Protein AF-A0A961FAL4-F1 (afdb_monomer_lite)

Sequence (127 aa):
MSASTASYLVDCLNAVTGNLAVPGGSIFGDAPIDLVRLASMVGLDRSGRLRTRTGSLKEVAGLLPWTLPDDIETPGDGQIKALICVAGNPVVSAPEGERLATLLDGLDLVVGVDLQINETLAHAHYV

Structure (mmCIF, N/CA/C/O backbone):
data_AF-A0A961FAL4-F1
#
_entry.id   AF-A0A961FAL4-F1
#
loop_
_atom_site.group_PDB
_atom_site.id
_atom_site.type_symbol
_atom_site.label_atom_id
_atom_site.label_alt_id
_atom_site.label_comp_id
_atom_site.label_asym_id
_atom_site.label_entity_id
_atom_site.label_seq_id
_atom_site.pdbx_PDB_ins_code
_atom_site.Cartn_x
_atom_site.Cartn_y
_atom_site.Cartn_z
_atom_site.occupancy
_atom_site.B_iso_or_equiv
_atom_site.auth_seq_id
_atom_site.auth_comp_id
_atom_site.auth_asym_id
_atom_site.auth_atom_id
_atom_site.pdbx_PDB_model_num
ATOM 1 N N . MET A 1 1 ? 6.809 -2.927 -9.390 1.00 40.84 1 MET A N 1
ATOM 2 C CA . MET A 1 1 ? 8.231 -2.746 -9.742 1.00 40.84 1 MET A CA 1
ATOM 3 C C . MET A 1 1 ? 8.583 -1.313 -9.368 1.00 40.84 1 MET A C 1
ATOM 5 O O . MET A 1 1 ? 8.207 -0.406 -10.096 1.00 40.84 1 MET A O 1
ATOM 9 N N . SER A 1 2 ? 9.130 -1.070 -8.174 1.00 42.97 2 SER A N 1
ATOM 10 C CA . SER A 1 2 ? 9.626 0.270 -7.850 1.00 42.97 2 SER A CA 1
ATOM 11 C C . SER A 1 2 ? 10.847 0.513 -8.736 1.00 42.97 2 SER A C 1
ATOM 13 O O . SER A 1 2 ? 11.800 -0.263 -8.709 1.00 42.97 2 SER A O 1
ATOM 15 N N . ALA A 1 3 ? 10.797 1.531 -9.591 1.00 57.72 3 ALA A N 1
ATOM 16 C CA . ALA A 1 3 ? 11.962 1.934 -10.365 1.00 57.72 3 ALA A CA 1
ATOM 17 C C . ALA A 1 3 ? 12.957 2.579 -9.392 1.00 57.72 3 ALA A C 1
ATOM 19 O O . ALA A 1 3 ? 12.903 3.775 -9.120 1.00 57.72 3 ALA A O 1
ATOM 20 N N . SER A 1 4 ? 13.815 1.765 -8.781 1.00 80.56 4 SER A N 1
ATOM 21 C CA . SER A 1 4 ? 14.923 2.270 -7.978 1.00 80.56 4 SER A CA 1
ATOM 22 C C . SER A 1 4 ? 15.947 2.946 -8.893 1.00 80.56 4 SER A C 1
ATOM 24 O O . SER A 1 4 ? 16.095 2.561 -10.055 1.00 80.56 4 SER A O 1
ATOM 26 N N . THR A 1 5 ? 16.715 3.908 -8.373 1.00 82.81 5 THR A N 1
ATOM 27 C CA . THR A 1 5 ? 17.848 4.511 -9.101 1.00 82.81 5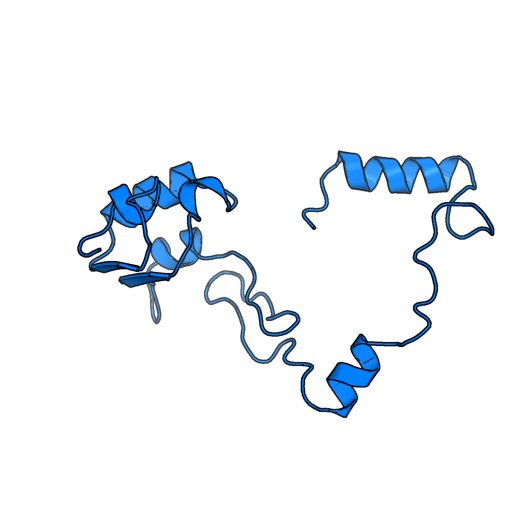 THR A CA 1
ATOM 28 C C . THR A 1 5 ? 18.784 3.444 -9.668 1.00 82.81 5 THR A C 1
ATOM 30 O O . THR A 1 5 ? 19.271 3.577 -10.784 1.00 82.81 5 THR A O 1
ATOM 33 N N . ALA A 1 6 ? 18.989 2.350 -8.930 1.00 88.69 6 ALA A N 1
ATOM 34 C CA . ALA A 1 6 ? 19.780 1.218 -9.392 1.00 88.69 6 ALA A CA 1
ATOM 35 C C . ALA A 1 6 ? 19.196 0.574 -10.661 1.00 88.69 6 ALA A C 1
ATOM 37 O O . ALA A 1 6 ? 19.943 0.301 -11.593 1.00 88.69 6 ALA A O 1
ATOM 38 N N . SER A 1 7 ? 17.874 0.390 -10.729 1.00 85.62 7 SER A N 1
ATOM 39 C CA . SER A 1 7 ? 17.207 -0.177 -11.912 1.00 85.62 7 SER A CA 1
ATOM 40 C C . SER A 1 7 ? 17.379 0.734 -13.130 1.00 85.62 7 SER A C 1
ATOM 42 O O . SER A 1 7 ? 17.758 0.270 -14.199 1.00 85.62 7 SER A O 1
ATOM 44 N N . TYR A 1 8 ? 17.216 2.048 -12.946 1.00 89.19 8 TYR A N 1
ATOM 45 C CA . TYR A 1 8 ? 17.437 3.018 -14.021 1.00 89.19 8 TYR A CA 1
ATOM 46 C C . TYR A 1 8 ? 18.899 3.054 -14.487 1.00 89.19 8 TYR A C 1
ATOM 48 O O . TYR A 1 8 ? 19.183 3.163 -15.676 1.00 89.19 8 TYR A O 1
ATOM 56 N N . LEU A 1 9 ? 19.854 2.926 -13.562 1.00 93.88 9 LEU A N 1
ATOM 57 C CA . LEU A 1 9 ? 21.274 2.873 -13.907 1.00 93.88 9 LEU A CA 1
ATOM 58 C C . LEU A 1 9 ? 21.642 1.614 -14.697 1.00 93.88 9 LEU A C 1
ATOM 60 O O . LEU A 1 9 ? 22.537 1.689 -15.534 1.00 93.88 9 LEU A O 1
ATOM 64 N N . VAL A 1 10 ? 20.955 0.489 -14.480 1.00 92.50 10 VAL A N 1
ATOM 65 C CA . VAL A 1 10 ? 21.112 -0.711 -15.317 1.00 92.50 10 VAL A CA 1
ATOM 66 C C . VAL A 1 10 ? 20.663 -0.423 -16.750 1.00 92.50 10 VAL A C 1
ATOM 68 O O . VAL A 1 10 ? 21.387 -0.752 -17.690 1.00 92.50 10 VAL A O 1
ATOM 71 N N . ASP A 1 11 ? 19.529 0.251 -16.937 1.00 91.69 11 ASP A N 1
ATOM 72 C CA . ASP A 1 11 ? 19.058 0.643 -18.270 1.00 91.69 11 ASP A CA 1
ATOM 73 C C . ASP A 1 11 ? 20.014 1.637 -18.937 1.00 91.69 11 ASP A C 1
ATOM 75 O O . ASP A 1 11 ? 20.394 1.449 -20.095 1.00 91.69 11 ASP A O 1
ATOM 79 N N . CYS A 1 12 ? 20.488 2.641 -18.192 1.00 94.06 12 CYS A N 1
ATOM 80 C CA . CYS A 1 12 ? 21.520 3.561 -18.661 1.00 94.06 12 CYS A CA 1
ATOM 81 C C . CYS A 1 12 ? 22.788 2.812 -19.072 1.00 94.06 12 CYS A C 1
ATOM 83 O O . CYS A 1 12 ? 23.300 3.050 -20.160 1.00 94.06 12 CYS A O 1
ATOM 85 N N . LEU A 1 13 ? 23.289 1.888 -18.247 1.00 94.75 13 LEU A N 1
ATOM 86 C CA . LEU A 1 13 ? 24.487 1.105 -18.551 1.00 94.75 13 LEU A CA 1
ATOM 87 C C . LEU A 1 13 ? 24.311 0.302 -19.843 1.00 94.75 13 LEU A C 1
ATOM 89 O O . LEU A 1 13 ? 25.192 0.331 -20.705 1.00 94.75 13 LEU A O 1
ATOM 93 N N . ASN A 1 14 ? 23.168 -0.366 -20.009 1.00 94.06 14 ASN A N 1
ATOM 94 C CA . ASN A 1 14 ? 22.836 -1.080 -21.240 1.00 94.06 14 ASN A CA 1
ATOM 95 C C . ASN A 1 14 ? 22.788 -0.132 -22.445 1.00 94.06 14 ASN A C 1
ATOM 97 O O . ASN A 1 14 ? 23.295 -0.477 -23.510 1.00 94.06 14 ASN A O 1
ATOM 101 N N . ALA A 1 15 ? 22.248 1.078 -22.281 1.00 94.12 15 ALA A N 1
ATOM 102 C CA . ALA A 1 15 ? 22.218 2.083 -23.338 1.00 94.12 15 ALA A CA 1
ATOM 103 C C . ALA A 1 15 ? 23.629 2.559 -23.730 1.00 94.12 15 ALA A C 1
ATOM 105 O O . ALA A 1 15 ? 23.969 2.538 -24.911 1.00 94.12 15 ALA A O 1
ATOM 106 N N . VAL A 1 16 ? 24.477 2.943 -22.764 1.00 96.88 16 VAL A N 1
ATOM 107 C CA . VAL A 1 16 ? 25.816 3.500 -23.059 1.00 96.88 16 VAL A CA 1
ATOM 108 C C . VAL A 1 16 ? 26.770 2.437 -23.611 1.00 96.88 16 VAL A C 1
ATOM 110 O O . VAL A 1 16 ? 27.666 2.748 -24.390 1.00 96.88 16 VAL A O 1
ATOM 113 N N . THR A 1 17 ? 26.573 1.170 -23.242 1.00 96.31 17 THR A N 1
ATOM 114 C CA . THR A 1 17 ? 27.373 0.045 -23.755 1.00 96.31 17 THR A CA 1
ATOM 115 C C . THR A 1 17 ? 26.856 -0.520 -25.081 1.00 96.31 17 THR A C 1
ATOM 117 O O . THR A 1 17 ? 27.460 -1.447 -25.614 1.00 96.31 17 THR A O 1
ATOM 120 N N . GLY A 1 18 ? 25.763 0.025 -25.631 1.00 94.19 18 GLY A N 1
ATOM 121 C CA . GLY A 1 18 ? 25.165 -0.450 -26.883 1.00 94.19 18 GLY A CA 1
ATOM 122 C C . GLY A 1 18 ? 24.450 -1.801 -26.766 1.00 94.19 18 GLY A C 1
ATOM 123 O O . GLY A 1 18 ? 24.175 -2.435 -27.779 1.00 94.19 18 GLY A O 1
ATOM 124 N N . ASN A 1 19 ? 24.146 -2.242 -25.544 1.00 95.19 19 ASN A N 1
ATOM 125 C CA . ASN A 1 19 ? 23.464 -3.504 -25.259 1.00 95.19 19 ASN A CA 1
ATOM 126 C C . ASN A 1 19 ? 21.942 -3.350 -25.110 1.00 95.19 19 ASN A C 1
ATOM 128 O O . ASN A 1 19 ? 21.259 -4.338 -24.857 1.00 95.19 19 ASN A O 1
ATOM 132 N N . LEU A 1 20 ? 21.389 -2.141 -25.233 1.00 93.19 20 LEU A N 1
ATOM 133 C CA . LEU A 1 20 ? 19.945 -1.911 -25.168 1.00 93.19 20 LEU A CA 1
ATOM 134 C C . LEU A 1 20 ? 19.283 -2.168 -26.530 1.00 93.19 20 LEU A C 1
ATOM 136 O O . LEU A 1 20 ? 19.727 -1.639 -27.545 1.00 93.19 20 LEU A O 1
ATOM 140 N N . ALA A 1 21 ? 18.187 -2.930 -26.533 1.00 89.50 21 ALA A N 1
ATOM 141 C CA . ALA A 1 21 ? 17.345 -3.205 -27.702 1.00 89.50 21 ALA A CA 1
ATOM 142 C C . ALA A 1 21 ? 18.069 -3.874 -28.893 1.00 89.50 21 ALA A C 1
ATOM 144 O O . ALA A 1 21 ? 17.696 -3.678 -30.049 1.00 89.50 21 ALA A O 1
ATOM 145 N N . VAL A 1 22 ? 19.080 -4.701 -28.612 1.00 89.81 22 VAL A N 1
ATOM 146 C CA . VAL A 1 22 ? 19.802 -5.507 -29.612 1.00 89.81 22 VAL A CA 1
ATOM 147 C C . VAL A 1 22 ? 19.611 -7.009 -29.358 1.00 89.81 22 VAL A C 1
ATOM 149 O O . VAL A 1 22 ? 19.393 -7.405 -28.209 1.00 89.81 22 VAL A O 1
ATOM 152 N N . PRO A 1 23 ? 19.703 -7.877 -30.388 1.00 87.94 23 PRO A N 1
ATOM 153 C CA . PRO A 1 23 ? 19.650 -9.326 -30.196 1.00 87.94 23 PRO A CA 1
ATOM 154 C C . PRO A 1 23 ? 20.696 -9.808 -29.180 1.00 87.94 23 PRO A C 1
ATOM 156 O O . PRO A 1 23 ? 21.885 -9.541 -29.336 1.00 87.94 23 PRO A O 1
ATOM 159 N N . GLY A 1 24 ? 20.249 -10.515 -28.138 1.00 87.12 24 GLY A N 1
ATOM 160 C CA . GLY A 1 24 ? 21.108 -10.988 -27.042 1.00 87.12 24 GLY A CA 1
ATOM 161 C C . GLY A 1 24 ? 21.459 -9.935 -25.980 1.00 87.12 24 GLY A C 1
ATOM 162 O O . GLY A 1 24 ? 22.136 -10.271 -25.013 1.00 87.12 24 GLY A O 1
ATOM 163 N N . GLY A 1 25 ? 21.001 -8.691 -26.141 1.00 90.19 25 GLY A N 1
ATOM 164 C CA . GLY A 1 25 ? 21.146 -7.611 -25.167 1.00 90.19 25 GLY A CA 1
ATOM 165 C C . GLY A 1 25 ? 19.941 -7.468 -24.230 1.00 90.19 25 GLY A C 1
ATOM 166 O O . GLY A 1 25 ? 19.058 -8.325 -24.169 1.00 90.19 25 GLY A O 1
ATOM 167 N N . SER A 1 26 ? 19.893 -6.351 -23.505 1.00 90.31 26 SER A N 1
ATOM 168 C CA . SER A 1 26 ? 18.749 -5.981 -22.672 1.00 90.31 26 SER A CA 1
ATOM 169 C C . SER A 1 26 ? 17.590 -5.529 -23.557 1.00 90.31 26 SER A C 1
ATOM 171 O O . SER A 1 26 ? 17.643 -4.476 -24.196 1.00 90.31 26 SER A O 1
ATOM 173 N N . ILE A 1 27 ? 16.542 -6.343 -23.622 1.00 85.94 27 ILE A N 1
ATOM 174 C CA . ILE A 1 27 ? 15.318 -6.047 -24.358 1.00 85.94 27 ILE A CA 1
ATOM 175 C C . ILE A 1 27 ? 14.130 -6.607 -23.578 1.00 85.94 27 ILE A C 1
ATOM 177 O O . ILE A 1 27 ? 14.188 -7.717 -23.045 1.00 85.94 27 ILE A O 1
ATOM 181 N N . PHE A 1 28 ? 13.033 -5.854 -23.524 1.00 74.38 28 PHE A N 1
ATOM 182 C CA . PHE A 1 28 ? 11.747 -6.452 -23.192 1.00 74.38 28 PHE A CA 1
ATOM 183 C C . PHE A 1 28 ? 11.365 -7.341 -24.371 1.00 74.38 28 PHE A C 1
ATOM 185 O O . PHE A 1 28 ? 11.111 -6.839 -25.463 1.00 74.38 28 PHE A O 1
ATOM 192 N N . GLY A 1 29 ? 11.426 -8.658 -24.181 1.00 71.88 29 GLY A N 1
ATOM 193 C CA . GLY A 1 29 ? 11.075 -9.598 -25.238 1.00 71.88 29 GLY A CA 1
ATOM 194 C C . GLY A 1 29 ? 9.644 -9.363 -25.717 1.00 71.88 29 GLY A C 1
ATOM 195 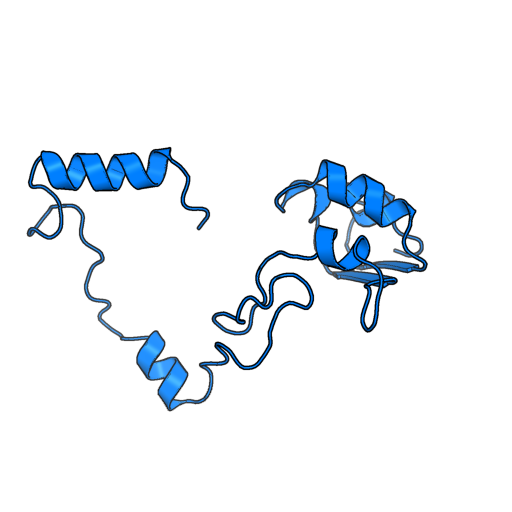O O . GLY A 1 29 ? 8.761 -9.084 -24.903 1.00 71.88 29 GLY A O 1
ATOM 196 N N . ASP A 1 30 ? 9.416 -9.508 -27.023 1.00 71.88 30 ASP A N 1
ATOM 197 C CA . ASP A 1 30 ? 8.059 -9.578 -27.556 1.00 71.88 30 ASP A CA 1
ATOM 198 C C . ASP A 1 30 ? 7.357 -10.765 -26.899 1.00 71.88 30 ASP A C 1
ATOM 200 O O . ASP A 1 30 ? 7.750 -11.926 -27.065 1.00 71.88 30 ASP A O 1
ATOM 204 N N . ALA A 1 31 ? 6.334 -10.470 -26.101 1.00 73.94 31 ALA A N 1
ATOM 205 C CA . ALA A 1 31 ? 5.530 -11.515 -25.508 1.00 73.94 31 ALA A CA 1
ATOM 206 C C . ALA A 1 31 ? 4.837 -12.281 -26.649 1.00 73.94 31 ALA A C 1
ATOM 208 O O . ALA A 1 31 ? 4.182 -11.658 -27.487 1.00 73.94 31 ALA A O 1
ATOM 209 N N . PRO A 1 32 ? 4.907 -13.626 -26.687 1.00 80.50 32 PRO A N 1
ATOM 210 C CA . PRO A 1 32 ? 4.224 -14.414 -27.718 1.00 80.50 32 PRO A CA 1
ATOM 211 C C . PRO A 1 32 ? 2.699 -14.228 -27.677 1.00 80.50 32 PRO A C 1
ATOM 213 O O . PRO A 1 32 ? 1.999 -14.556 -28.632 1.00 80.50 32 PRO A O 1
ATOM 216 N N . ILE A 1 33 ? 2.186 -13.705 -26.561 1.00 84.38 33 ILE A N 1
ATOM 217 C CA . ILE A 1 33 ? 0.795 -13.331 -26.355 1.00 84.38 33 ILE A CA 1
ATOM 218 C C . ILE A 1 33 ? 0.779 -11.907 -25.802 1.00 84.38 33 ILE A C 1
ATOM 220 O O . ILE A 1 33 ? 1.294 -11.653 -24.712 1.00 84.38 33 ILE A O 1
ATOM 224 N N . ASP A 1 34 ? 0.139 -10.993 -26.529 1.00 83.50 34 ASP A N 1
ATOM 225 C CA . ASP A 1 34 ? -0.139 -9.640 -26.052 1.00 83.50 34 ASP A CA 1
ATOM 226 C C . ASP A 1 34 ? -1.280 -9.687 -25.024 1.00 83.50 34 ASP A C 1
ATOM 228 O O . ASP A 1 34 ? -2.463 -9.533 -25.339 1.00 83.50 34 ASP A O 1
ATOM 232 N N . LEU A 1 35 ? -0.912 -9.972 -23.773 1.00 80.75 35 LEU A N 1
ATOM 233 C CA . LEU A 1 35 ? -1.847 -10.075 -22.654 1.00 80.75 35 LEU A CA 1
ATOM 234 C C . LEU A 1 35 ? -2.568 -8.753 -22.376 1.00 80.75 35 LEU A C 1
ATOM 236 O O . LEU A 1 35 ? -3.701 -8.781 -21.904 1.00 80.75 35 LEU A O 1
ATOM 240 N N . VAL A 1 36 ? -1.949 -7.611 -22.690 1.00 79.00 36 VAL A N 1
ATOM 241 C CA . VAL A 1 36 ? -2.555 -6.287 -22.496 1.00 79.00 36 VAL A CA 1
ATOM 242 C C . VAL A 1 36 ? -3.685 -6.086 -23.500 1.00 79.00 36 VAL A C 1
ATOM 244 O O . VAL A 1 36 ? -4.800 -5.725 -23.121 1.00 79.00 36 VAL A O 1
ATOM 247 N N . ARG A 1 37 ? -3.436 -6.392 -24.776 1.00 81.06 37 ARG A N 1
ATOM 248 C CA . ARG A 1 37 ? -4.463 -6.352 -25.820 1.00 81.06 37 ARG A CA 1
ATOM 249 C C . ARG A 1 37 ? -5.549 -7.399 -25.605 1.00 81.06 37 ARG A C 1
ATOM 251 O O . ARG A 1 37 ? -6.720 -7.114 -25.834 1.00 81.06 37 ARG A O 1
ATOM 258 N N . LEU A 1 38 ? -5.192 -8.597 -25.148 1.00 83.12 38 LEU A N 1
ATOM 259 C CA . LEU A 1 38 ? -6.185 -9.615 -24.817 1.00 83.12 38 LEU A CA 1
ATOM 260 C C . LEU A 1 38 ? -7.077 -9.141 -23.664 1.00 83.12 38 LEU A C 1
ATOM 262 O O . LEU A 1 38 ? -8.297 -9.226 -23.777 1.00 83.12 38 LEU A O 1
ATOM 266 N N . ALA A 1 39 ? -6.484 -8.588 -22.599 1.00 80.31 39 ALA A N 1
ATOM 267 C CA . ALA A 1 39 ? -7.210 -8.041 -21.457 1.00 80.31 39 ALA A CA 1
ATOM 268 C C . ALA A 1 39 ? -8.148 -6.895 -21.864 1.00 80.31 39 ALA A C 1
ATOM 270 O O . ALA A 1 39 ? -9.292 -6.864 -21.410 1.00 80.31 39 ALA A O 1
ATOM 271 N N . SER A 1 40 ? -7.722 -5.992 -22.751 1.00 79.31 40 SER A N 1
ATOM 272 C CA . SER A 1 40 ? -8.592 -4.916 -23.240 1.00 79.31 40 SER A CA 1
ATOM 273 C C . SER A 1 40 ? -9.740 -5.439 -24.107 1.00 79.31 40 SER A C 1
ATOM 275 O O . SER A 1 40 ? -10.881 -5.018 -23.921 1.00 79.31 40 SER A O 1
ATOM 277 N N . MET A 1 41 ? -9.488 -6.423 -24.978 1.00 81.69 41 MET A N 1
ATOM 278 C CA . MET A 1 41 ? -10.521 -7.044 -25.819 1.00 81.69 41 MET A CA 1
ATOM 279 C C . MET A 1 41 ? -11.611 -7.766 -25.020 1.00 81.69 41 MET A C 1
ATOM 281 O O . MET A 1 41 ? -12.767 -7.768 -25.435 1.00 81.69 41 MET A O 1
ATOM 285 N N . VAL A 1 42 ? -11.263 -8.374 -23.883 1.00 83.12 42 VAL A N 1
ATOM 286 C CA . VAL A 1 42 ? -12.226 -9.082 -23.019 1.00 83.12 42 VAL A CA 1
ATOM 287 C C . VAL A 1 42 ? -12.786 -8.202 -21.892 1.00 83.12 42 VAL A C 1
ATOM 289 O O . VAL A 1 42 ? -13.461 -8.705 -20.996 1.00 83.12 42 VAL A O 1
ATOM 292 N N . GLY A 1 43 ? -12.519 -6.889 -21.915 1.00 73.88 43 GLY A N 1
ATOM 293 C CA . GLY A 1 43 ? -13.035 -5.934 -20.925 1.00 73.88 43 GLY A CA 1
ATOM 294 C C . GLY A 1 43 ? -12.414 -6.063 -19.527 1.00 73.88 43 GLY A C 1
ATOM 295 O O . GLY A 1 43 ? -12.999 -5.612 -18.541 1.00 73.88 43 GLY A O 1
ATOM 296 N N . LEU A 1 44 ? -11.242 -6.693 -19.426 1.00 72.88 44 LEU A N 1
ATOM 297 C CA . LEU A 1 44 ? -10.451 -6.807 -18.197 1.00 72.88 44 LEU A CA 1
ATOM 298 C C . LEU A 1 44 ? -9.451 -5.657 -18.021 1.00 72.88 44 LEU A C 1
ATOM 300 O O . LEU A 1 44 ? -8.912 -5.501 -16.925 1.00 72.88 44 LEU A O 1
ATOM 304 N N . ASP A 1 45 ? -9.229 -4.826 -19.043 1.00 72.62 45 ASP A N 1
ATOM 305 C CA . ASP A 1 45 ? -8.488 -3.575 -18.873 1.00 72.62 45 ASP A CA 1
ATOM 306 C C . ASP A 1 45 ? -9.329 -2.564 -18.085 1.00 72.62 45 ASP A C 1
ATOM 308 O O . ASP A 1 45 ? -10.179 -1.851 -18.616 1.00 72.62 45 ASP A O 1
ATOM 312 N N . ARG A 1 46 ? -9.103 -2.543 -16.771 1.00 71.06 46 ARG A N 1
ATOM 313 C CA . ARG A 1 46 ? -9.762 -1.633 -15.827 1.00 71.06 46 ARG A CA 1
ATOM 314 C C . ARG A 1 46 ? -8.939 -0.374 -15.554 1.00 71.06 46 ARG A C 1
ATOM 316 O O . ARG A 1 46 ? -9.170 0.301 -14.556 1.00 71.06 46 ARG A O 1
ATOM 323 N N . SER A 1 47 ? -7.967 -0.049 -16.403 1.00 81.75 47 SER A N 1
ATOM 324 C CA . SER A 1 47 ? -7.073 1.081 -16.155 1.00 81.75 47 SER A CA 1
ATOM 325 C C . SER A 1 47 ? -7.799 2.425 -16.296 1.00 81.75 47 SER A C 1
ATOM 327 O O . SER A 1 47 ? -8.558 2.661 -17.233 1.00 81.75 47 SER A O 1
ATOM 329 N N . GLY A 1 48 ? -7.559 3.340 -15.357 1.00 81.88 48 GLY A N 1
ATOM 330 C CA . GLY A 1 48 ? -8.078 4.710 -15.387 1.00 81.88 48 GLY A CA 1
ATO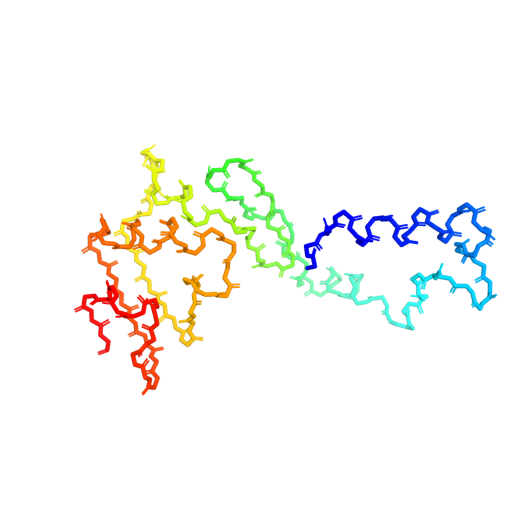M 331 C C . GLY A 1 48 ? -9.560 4.894 -15.048 1.00 81.88 48 GLY A C 1
ATOM 332 O O . GLY A 1 48 ? -10.034 6.027 -15.149 1.00 81.88 48 GLY A O 1
ATOM 333 N N . ARG A 1 49 ? -10.279 3.841 -14.632 1.00 86.12 49 ARG A N 1
ATOM 334 C CA . ARG A 1 49 ? -11.676 3.942 -14.176 1.00 86.12 49 ARG A CA 1
ATOM 335 C C . ARG A 1 49 ? -11.765 4.585 -12.795 1.00 86.12 49 ARG A C 1
ATOM 337 O O . ARG A 1 49 ? -12.588 5.472 -12.587 1.00 86.12 49 ARG A O 1
ATOM 344 N N . LEU A 1 50 ? -10.927 4.140 -11.863 1.00 89.56 50 LEU A N 1
ATOM 345 C CA . LEU A 1 50 ? -10.771 4.761 -10.556 1.00 89.56 50 LEU A CA 1
ATOM 346 C C . LEU A 1 50 ? -9.567 5.700 -10.535 1.00 89.56 50 LEU A C 1
ATOM 348 O O . LEU A 1 50 ? -8.618 5.582 -11.322 1.00 89.56 50 LEU A O 1
ATOM 352 N N . ARG A 1 51 ? -9.615 6.640 -9.593 1.00 91.56 51 ARG A N 1
ATOM 353 C CA . ARG A 1 51 ? -8.486 7.490 -9.239 1.00 91.56 51 ARG A CA 1
ATOM 354 C C . ARG A 1 51 ? -8.253 7.448 -7.742 1.00 91.56 51 ARG A C 1
ATOM 356 O O . ARG A 1 51 ? -9.211 7.330 -6.980 1.00 91.56 51 ARG A O 1
ATOM 363 N N . THR A 1 52 ? -6.991 7.557 -7.342 1.00 93.31 52 THR A N 1
ATOM 364 C CA . THR A 1 52 ? -6.639 7.765 -5.936 1.00 93.31 52 THR A CA 1
ATOM 365 C C . THR A 1 52 ? -7.247 9.078 -5.463 1.00 93.31 52 THR A C 1
ATOM 367 O O . THR A 1 52 ? -7.339 10.045 -6.229 1.00 93.31 52 THR A O 1
ATOM 370 N N . ARG A 1 53 ? -7.683 9.120 -4.203 1.00 92.25 53 ARG A N 1
ATOM 371 C CA . ARG A 1 53 ? -8.285 10.331 -3.636 1.00 92.25 53 ARG A CA 1
ATOM 372 C C . ARG A 1 53 ? -7.226 11.423 -3.473 1.00 92.25 53 ARG A C 1
ATOM 374 O O . ARG A 1 53 ? -7.467 12.558 -3.877 1.00 92.25 53 ARG A O 1
ATOM 381 N N . THR A 1 54 ? -6.037 11.085 -2.977 1.00 90.19 54 THR A N 1
ATOM 382 C CA . THR A 1 54 ? -4.881 11.996 -2.984 1.00 90.19 54 THR A CA 1
ATOM 383 C C . THR A 1 54 ? -4.075 11.849 -4.279 1.00 90.19 54 THR A C 1
ATOM 385 O O . THR A 1 54 ? -3.883 10.753 -4.802 1.00 90.19 54 THR A O 1
ATOM 388 N N . GLY A 1 55 ? -3.662 12.968 -4.884 1.00 84.25 55 GLY A N 1
ATOM 389 C CA . GLY A 1 55 ? -2.824 12.977 -6.097 1.00 84.25 55 GLY A CA 1
ATOM 390 C C . GLY A 1 55 ? -3.515 12.606 -7.422 1.00 84.25 55 GLY A C 1
ATOM 391 O O . GLY A 1 55 ? -2.918 12.795 -8.480 1.00 84.25 55 GLY A O 1
ATOM 392 N N . SER A 1 56 ? -4.773 12.136 -7.409 1.00 85.00 56 SER A N 1
ATOM 393 C CA . SER A 1 56 ? -5.562 11.811 -8.616 1.00 85.00 56 SER A CA 1
ATOM 394 C C . SER A 1 56 ? -4.878 10.836 -9.592 1.00 85.00 56 SER A C 1
ATOM 396 O O . SER A 1 56 ? -5.088 10.913 -10.813 1.00 85.00 56 SER A O 1
ATOM 398 N N . LEU A 1 57 ? -4.074 9.907 -9.070 1.00 92.06 57 LEU A N 1
ATOM 399 C CA . LEU A 1 57 ? -3.375 8.887 -9.845 1.00 92.06 57 LEU A CA 1
ATOM 400 C C . LEU A 1 57 ? -4.374 7.868 -10.393 1.00 92.06 57 LEU A C 1
ATOM 402 O O . LEU A 1 57 ? -5.357 7.527 -9.741 1.00 92.06 57 LEU A O 1
ATOM 406 N N . LYS A 1 58 ? -4.139 7.394 -11.616 1.00 91.31 58 LYS A N 1
ATOM 407 C CA . LYS A 1 58 ? -5.036 6.449 -12.291 1.00 91.31 58 LYS A CA 1
ATOM 408 C C . LYS A 1 58 ? -4.835 5.029 -11.761 1.00 91.31 58 LYS A C 1
ATOM 410 O O . LYS A 1 58 ? -3.703 4.609 -11.542 1.00 91.31 58 LYS A O 1
ATOM 415 N N . GLU A 1 59 ? -5.932 4.288 -11.643 1.00 90.06 59 GLU A N 1
ATOM 416 C CA . GLU A 1 59 ? -5.929 2.826 -11.518 1.00 90.06 59 GLU A CA 1
ATOM 417 C C . GLU A 1 59 ? -5.147 2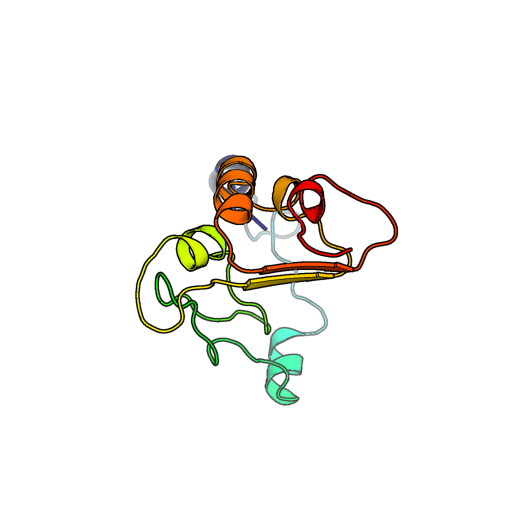.190 -12.677 1.00 90.06 59 GLU A C 1
ATOM 419 O O . GLU A 1 59 ? -5.296 2.604 -13.830 1.00 90.06 59 GLU A O 1
ATOM 424 N N . VAL A 1 60 ? -4.337 1.176 -12.379 1.00 86.25 60 VAL A N 1
ATOM 425 C CA . VAL A 1 60 ? -3.593 0.391 -13.370 1.00 86.25 60 VAL A CA 1
ATOM 426 C C . VAL A 1 60 ? -3.927 -1.074 -13.145 1.00 86.25 60 VAL A C 1
ATOM 428 O O . VAL A 1 60 ? -3.765 -1.579 -12.037 1.00 86.25 60 VAL A O 1
ATOM 431 N N . ALA A 1 61 ? -4.413 -1.755 -14.185 1.00 82.94 61 ALA A N 1
ATOM 432 C CA . ALA A 1 61 ? -4.760 -3.178 -14.120 1.00 82.94 61 ALA A CA 1
ATOM 433 C C . ALA A 1 61 ? -5.702 -3.547 -12.949 1.00 82.94 61 ALA A C 1
ATOM 435 O O . ALA A 1 61 ? -5.565 -4.601 -12.333 1.00 82.94 61 ALA A O 1
ATOM 436 N N . GLY A 1 62 ? -6.662 -2.676 -12.626 1.00 84.19 62 GLY A N 1
ATOM 437 C CA . GLY A 1 62 ? -7.615 -2.922 -11.539 1.00 84.19 62 GLY A CA 1
ATOM 438 C C . GLY A 1 62 ? -7.116 -2.548 -10.137 1.00 84.19 62 GLY A C 1
ATOM 439 O O . GLY A 1 62 ? -7.836 -2.758 -9.164 1.00 84.19 62 GLY A O 1
ATOM 440 N N . LEU A 1 63 ? -5.889 -2.032 -10.017 1.00 88.81 63 LEU A N 1
ATOM 441 C CA . LEU A 1 63 ? -5.256 -1.694 -8.747 1.00 88.81 63 LEU A CA 1
ATOM 442 C C . LEU A 1 63 ? -4.999 -0.192 -8.666 1.00 88.81 63 LEU A C 1
ATOM 444 O O . LEU A 1 63 ? -4.439 0.419 -9.582 1.00 88.81 63 LEU A O 1
ATOM 448 N N . LEU A 1 64 ? -5.404 0.411 -7.551 1.00 92.00 64 LEU A N 1
ATOM 449 C CA . LEU A 1 64 ? -5.017 1.779 -7.240 1.00 92.00 64 LEU A CA 1
ATOM 450 C C . LEU A 1 64 ? -3.548 1.814 -6.789 1.00 92.00 64 LEU A C 1
ATOM 452 O O . LEU A 1 64 ? -3.102 0.907 -6.082 1.00 92.00 64 LEU A O 1
ATOM 456 N N . PRO A 1 65 ? -2.792 2.853 -7.180 1.00 92.00 65 PRO A N 1
ATOM 457 C CA . PRO A 1 65 ? -1.489 3.140 -6.597 1.00 92.00 65 PRO A CA 1
ATOM 458 C C . PRO A 1 65 ? -1.538 3.231 -5.069 1.00 92.00 65 PRO A C 1
ATOM 460 O O . PRO A 1 65 ? -2.564 3.573 -4.483 1.00 92.00 65 PRO A O 1
ATOM 463 N N . TRP A 1 66 ? -0.407 2.944 -4.428 1.00 93.69 66 TRP A N 1
ATOM 464 C CA . TRP A 1 66 ? -0.281 3.009 -2.976 1.00 93.69 66 TRP A CA 1
ATOM 465 C C . TRP A 1 66 ? -0.293 4.462 -2.487 1.00 93.69 66 TRP A C 1
ATOM 467 O O . TRP A 1 66 ? 0.738 5.127 -2.484 1.00 93.69 66 TRP A O 1
ATOM 477 N N . THR A 1 67 ? -1.472 4.938 -2.089 1.00 95.25 67 THR A N 1
ATOM 478 C CA . THR A 1 67 ? -1.698 6.264 -1.484 1.00 95.25 67 THR A CA 1
ATOM 479 C C . THR A 1 67 ? -2.330 6.171 -0.097 1.00 95.25 67 THR A C 1
ATOM 481 O O . THR A 1 67 ? -2.748 7.179 0.459 1.00 95.25 67 THR A O 1
ATOM 484 N N . LEU A 1 68 ? -2.411 4.966 0.483 1.00 95.62 68 LEU A N 1
ATOM 485 C CA . LEU A 1 68 ? -3.148 4.717 1.725 1.00 95.62 68 LEU A CA 1
ATOM 486 C C . LEU A 1 68 ? -2.728 5.641 2.890 1.00 95.62 68 LEU A C 1
ATOM 488 O O . LEU A 1 68 ? -3.630 6.188 3.520 1.00 95.62 68 LEU A O 1
ATOM 492 N N . PRO A 1 69 ? -1.428 5.877 3.178 1.00 96.56 69 PRO A N 1
ATOM 493 C CA . PRO A 1 69 ? -1.032 6.789 4.256 1.00 96.56 69 PRO A CA 1
ATOM 494 C C . PRO A 1 69 ? -1.562 8.217 4.060 1.00 96.56 69 PRO A C 1
ATOM 496 O O . PRO A 1 69 ? -2.213 8.768 4.947 1.00 96.56 69 PRO A O 1
ATOM 499 N N . ASP A 1 70 ? -1.377 8.783 2.865 1.00 96.38 70 ASP A N 1
ATOM 500 C CA . ASP A 1 70 ? -1.922 10.100 2.508 1.00 96.38 70 ASP A CA 1
ATOM 501 C C . ASP A 1 70 ? -3.455 10.100 2.568 1.00 96.38 70 ASP A C 1
ATOM 503 O O . ASP A 1 70 ? -4.098 11.109 2.891 1.00 96.38 70 ASP A O 1
ATOM 507 N N . ASP A 1 71 ? -4.055 8.948 2.261 1.00 96.06 71 ASP A N 1
ATOM 508 C CA . ASP A 1 71 ? -5.490 8.781 2.238 1.00 96.06 71 ASP A CA 1
ATOM 509 C C . ASP A 1 71 ? -6.141 8.737 3.627 1.00 96.06 71 ASP A C 1
ATOM 511 O O . ASP A 1 71 ? -7.287 9.169 3.793 1.00 96.06 71 ASP A O 1
ATOM 515 N N . ILE A 1 72 ? -5.383 8.292 4.625 1.00 97.50 72 ILE A N 1
ATOM 516 C CA . ILE A 1 72 ? -5.747 8.346 6.040 1.00 97.50 72 ILE A CA 1
ATOM 517 C C . ILE A 1 72 ? -5.517 9.757 6.594 1.00 97.50 72 ILE A C 1
ATOM 519 O O . ILE A 1 72 ? -6.385 10.313 7.267 1.00 97.50 72 ILE A O 1
ATOM 523 N N . GLU A 1 73 ? -4.371 10.367 6.287 1.00 96.12 73 GLU A N 1
ATOM 524 C CA . GLU A 1 73 ? -3.945 11.627 6.902 1.00 96.12 73 GLU A CA 1
ATOM 525 C C . GLU A 1 73 ? -4.695 12.853 6.361 1.00 96.12 73 GLU A C 1
ATOM 527 O O . GLU A 1 73 ? -5.083 13.728 7.135 1.00 96.12 73 GLU A O 1
ATOM 532 N N . THR A 1 74 ? -4.945 12.921 5.048 1.00 96.62 74 THR A N 1
ATOM 533 C CA . THR A 1 74 ? -5.491 14.134 4.414 1.00 96.62 74 THR A CA 1
ATOM 534 C C . THR A 1 74 ? -6.994 14.292 4.704 1.00 96.62 74 THR A C 1
ATOM 536 O O . THR A 1 74 ? -7.786 13.468 4.219 1.00 96.62 74 THR A O 1
ATOM 539 N N . PRO A 1 75 ? -7.422 15.350 5.429 1.00 95.75 75 PRO A N 1
ATOM 540 C CA . PRO A 1 75 ? -8.832 15.596 5.730 1.00 95.75 75 PRO A CA 1
ATOM 541 C C . PRO A 1 75 ? -9.658 15.935 4.488 1.00 95.75 75 PRO A C 1
ATOM 543 O O . PRO A 1 75 ? -9.148 16.508 3.525 1.00 95.75 75 PRO A O 1
ATOM 546 N N . GLY A 1 76 ? -10.958 15.645 4.538 1.00 95.31 76 GLY A N 1
ATOM 547 C CA . GLY A 1 76 ? -11.909 15.993 3.482 1.00 95.31 76 GLY A CA 1
ATOM 548 C C . GLY A 1 76 ? -12.876 14.861 3.160 1.00 95.31 76 GLY A C 1
ATOM 549 O O . GLY A 1 76 ? -12.905 13.834 3.840 1.00 95.31 76 GLY A O 1
ATOM 550 N N . ASP A 1 77 ? -13.673 15.064 2.112 1.00 94.81 77 ASP A N 1
ATOM 551 C CA . ASP A 1 77 ? -14.596 14.038 1.635 1.00 94.81 77 ASP A CA 1
ATOM 552 C C . ASP A 1 77 ? -13.835 12.763 1.237 1.00 94.81 77 ASP A C 1
ATOM 554 O O . ASP A 1 77 ? -12.783 12.822 0.596 1.00 94.81 77 ASP A O 1
ATOM 558 N N . GLY A 1 78 ? -14.341 11.610 1.673 1.00 93.50 78 GLY A N 1
ATOM 559 C CA . GLY A 1 78 ? -13.707 10.310 1.454 1.00 93.50 78 GLY A CA 1
ATOM 560 C C . GLY A 1 78 ? -12.407 10.048 2.232 1.00 93.50 78 GLY A C 1
ATOM 561 O O . GLY A 1 78 ? -11.705 9.101 1.876 1.00 93.50 78 GLY A O 1
ATOM 562 N N . GLN A 1 79 ? -12.051 10.845 3.254 1.00 97.12 79 GLN A N 1
ATOM 563 C CA . GLN A 1 79 ? -10.927 10.517 4.148 1.00 97.12 79 GLN A CA 1
ATOM 564 C C . GLN A 1 79 ? -11.102 9.111 4.736 1.00 97.12 79 GLN A C 1
ATOM 566 O O . GLN A 1 79 ? -12.174 8.763 5.236 1.00 97.12 79 GLN A O 1
ATOM 571 N N . ILE A 1 80 ? -10.036 8.312 4.707 1.00 96.94 80 ILE A N 1
ATOM 572 C CA . ILE A 1 80 ? -10.076 6.957 5.249 1.00 96.94 80 ILE A CA 1
ATOM 573 C C . ILE A 1 80 ? -10.028 7.034 6.773 1.00 96.94 80 ILE A C 1
ATOM 575 O O . ILE A 1 80 ? -9.073 7.534 7.360 1.00 96.94 80 ILE A O 1
ATOM 579 N N . LYS A 1 81 ? -11.090 6.526 7.400 1.00 97.88 81 LYS A N 1
ATOM 580 C CA . LYS A 1 81 ? -11.233 6.407 8.858 1.00 97.88 81 LYS A CA 1
ATOM 581 C C . LYS A 1 81 ? -11.302 4.965 9.346 1.00 97.88 81 LYS A C 1
ATOM 583 O O . LYS A 1 81 ? -11.189 4.725 10.540 1.00 97.88 81 LYS A O 1
ATOM 588 N N . ALA A 1 82 ? -11.447 4.011 8.428 1.00 98.06 82 ALA A N 1
ATOM 589 C CA . ALA A 1 82 ? -11.496 2.596 8.747 1.00 98.06 82 ALA A CA 1
ATOM 590 C C . ALA A 1 82 ? -10.693 1.759 7.746 1.00 98.06 82 ALA A C 1
ATOM 592 O O . ALA A 1 82 ? -10.690 2.060 6.551 1.00 98.06 82 ALA A O 1
ATOM 593 N N . LEU A 1 83 ? -10.063 0.684 8.224 1.00 97.81 83 LEU A N 1
ATOM 594 C CA . LEU A 1 83 ? -9.303 -0.265 7.411 1.00 97.81 83 LEU A CA 1
ATOM 595 C C . LEU A 1 83 ? -9.722 -1.707 7.717 1.00 97.81 83 LEU A C 1
ATOM 597 O O . LEU A 1 83 ? -9.796 -2.108 8.875 1.00 97.81 83 LEU A O 1
ATOM 601 N N . ILE A 1 84 ? -9.933 -2.506 6.669 1.00 98.19 84 ILE A N 1
ATOM 602 C CA . ILE A 1 84 ? -10.035 -3.967 6.766 1.00 98.19 84 ILE A CA 1
ATOM 603 C C . ILE A 1 84 ? -8.813 -4.555 6.059 1.00 98.19 84 ILE A C 1
ATOM 605 O O . ILE A 1 84 ? -8.637 -4.354 4.857 1.00 98.19 84 ILE A O 1
ATOM 609 N N . CYS A 1 85 ? -7.967 -5.266 6.798 1.00 97.25 85 CYS A N 1
ATOM 610 C CA . CYS A 1 85 ? -6.760 -5.903 6.290 1.00 97.25 85 CYS A CA 1
ATOM 611 C C . CYS A 1 85 ? -6.954 -7.423 6.251 1.00 97.25 85 CYS A C 1
ATOM 613 O O . CYS A 1 85 ? -7.110 -8.057 7.291 1.00 97.25 85 CYS A O 1
ATOM 615 N N . VAL A 1 86 ? -6.959 -8.006 5.051 1.00 97.75 86 VAL A N 1
ATOM 616 C CA . VAL A 1 86 ? -7.168 -9.447 4.842 1.00 97.75 86 VAL A CA 1
ATOM 617 C C . VAL A 1 86 ? -5.868 -10.073 4.356 1.00 97.75 86 VAL A C 1
ATOM 619 O O . VAL A 1 86 ? -5.397 -9.710 3.278 1.00 97.75 86 VAL A O 1
ATOM 622 N N . ALA A 1 87 ? -5.315 -11.009 5.134 1.00 96.75 87 ALA A N 1
ATOM 623 C CA . ALA A 1 87 ? -4.069 -11.724 4.840 1.00 96.75 87 ALA A CA 1
ATOM 624 C C . ALA A 1 87 ? -2.925 -10.789 4.388 1.00 96.75 87 ALA A C 1
ATOM 626 O O . ALA A 1 87 ? -2.237 -11.050 3.398 1.00 96.75 87 ALA A O 1
ATOM 627 N N . GLY A 1 88 ? -2.776 -9.650 5.071 1.00 94.94 88 GLY A N 1
ATOM 628 C CA . GLY A 1 88 ? -1.897 -8.560 4.665 1.00 94.94 88 GLY A CA 1
ATOM 629 C C . GLY A 1 88 ? -1.068 -8.012 5.820 1.00 94.94 88 GLY A C 1
ATOM 630 O O . GLY A 1 88 ? -1.481 -8.037 6.977 1.00 94.94 88 GLY A O 1
ATOM 631 N N . ASN A 1 89 ? 0.108 -7.479 5.480 1.00 97.00 89 ASN A N 1
ATOM 632 C CA . ASN A 1 89 ? 0.996 -6.811 6.429 1.00 97.00 89 ASN A CA 1
ATOM 633 C C . ASN A 1 89 ? 1.627 -5.541 5.819 1.00 97.00 89 ASN A C 1
ATOM 635 O O . ASN A 1 89 ? 2.837 -5.507 5.567 1.00 97.00 89 ASN A O 1
ATOM 639 N N . PRO A 1 90 ? 0.834 -4.515 5.459 1.00 96.44 90 PRO A N 1
ATOM 640 C CA . PRO A 1 90 ? 1.335 -3.301 4.815 1.00 96.44 90 PRO A CA 1
ATOM 641 C C . PRO A 1 90 ? 2.332 -2.498 5.660 1.00 96.44 90 PRO A C 1
ATOM 643 O O . PRO A 1 90 ? 3.151 -1.799 5.074 1.00 96.44 90 PRO A O 1
ATOM 646 N N . VAL A 1 91 ? 2.340 -2.632 6.993 1.00 97.38 91 VAL A N 1
ATOM 647 C CA . VAL A 1 91 ? 3.369 -2.000 7.844 1.00 97.38 91 VAL A CA 1
ATOM 648 C C . VAL A 1 91 ? 4.783 -2.459 7.463 1.00 97.38 91 VAL A C 1
ATOM 650 O O . VAL A 1 91 ? 5.721 -1.679 7.561 1.00 97.38 91 VAL A O 1
ATOM 653 N N . VAL A 1 92 ? 4.951 -3.688 6.968 1.00 97.06 92 VAL A N 1
ATOM 654 C CA . VAL A 1 92 ? 6.269 -4.210 6.554 1.00 97.06 92 VAL A CA 1
ATOM 655 C C . VAL A 1 92 ? 6.388 -4.378 5.035 1.00 97.06 92 VAL A C 1
ATOM 657 O O . VAL A 1 92 ? 7.480 -4.278 4.479 1.00 97.06 92 VAL A O 1
ATOM 660 N N . SER A 1 93 ? 5.281 -4.638 4.337 1.00 95.94 93 SER A N 1
ATOM 661 C CA . SER A 1 93 ? 5.288 -4.955 2.898 1.00 95.94 93 SER A CA 1
ATOM 662 C C . SER A 1 93 ? 5.081 -3.754 1.974 1.00 95.94 93 SER A C 1
ATOM 664 O O . SER A 1 93 ? 5.303 -3.883 0.767 1.00 95.94 93 SER A O 1
ATOM 666 N N . ALA A 1 94 ? 4.671 -2.599 2.504 1.00 94.62 94 ALA A N 1
ATOM 667 C CA . ALA A 1 94 ? 4.407 -1.402 1.717 1.00 94.62 94 ALA A CA 1
ATOM 668 C C . ALA A 1 94 ? 5.408 -0.268 2.020 1.00 94.62 94 ALA A C 1
ATOM 670 O O . ALA A 1 94 ? 6.043 -0.253 3.077 1.00 94.62 94 ALA A O 1
ATOM 671 N N . PRO A 1 95 ? 5.574 0.698 1.096 1.00 92.69 95 PRO A N 1
ATOM 672 C CA . PRO A 1 95 ? 6.341 1.908 1.364 1.00 92.69 95 PRO A CA 1
ATOM 673 C C . PRO A 1 95 ? 5.787 2.675 2.568 1.00 92.69 95 PRO A C 1
ATOM 675 O O . PRO A 1 95 ? 4.575 2.697 2.790 1.00 92.69 95 PRO A O 1
ATOM 678 N N . GLU A 1 96 ? 6.683 3.354 3.288 1.00 94.38 96 GLU A N 1
ATOM 679 C CA . GLU A 1 96 ? 6.339 4.218 4.428 1.00 94.38 96 GLU A CA 1
ATOM 680 C C . GLU A 1 96 ? 5.642 3.469 5.580 1.00 94.38 96 GLU A C 1
ATOM 682 O O . GLU A 1 96 ? 4.786 4.017 6.270 1.00 94.38 96 GLU A O 1
ATOM 687 N N . GLY A 1 97 ? 6.037 2.216 5.814 1.00 95.81 97 GLY A N 1
ATOM 688 C CA . GLY A 1 97 ? 5.475 1.345 6.846 1.00 95.81 97 GLY A CA 1
ATOM 689 C C . GLY A 1 97 ? 5.428 1.939 8.259 1.00 95.81 97 GLY A C 1
ATOM 690 O O . GLY A 1 97 ? 4.397 1.855 8.918 1.00 95.81 97 GLY A O 1
ATOM 691 N N . GLU A 1 98 ? 6.495 2.611 8.707 1.00 96.12 98 GLU A N 1
ATOM 692 C CA . GLU A 1 98 ? 6.531 3.278 10.024 1.00 96.12 98 GLU A CA 1
ATOM 693 C C . GLU A 1 98 ? 5.508 4.422 10.133 1.00 96.12 98 GLU A C 1
ATOM 695 O O . GLU A 1 98 ? 4.827 4.578 11.152 1.00 96.12 98 GLU A O 1
ATOM 700 N N . ARG A 1 99 ? 5.356 5.203 9.053 1.00 97.38 99 ARG A N 1
ATOM 701 C CA . ARG A 1 99 ? 4.335 6.255 8.958 1.00 97.38 99 ARG A CA 1
ATOM 702 C C . ARG A 1 99 ? 2.944 5.635 8.993 1.00 97.38 99 ARG A C 1
ATOM 704 O O . ARG A 1 99 ? 2.093 6.114 9.734 1.00 97.38 99 ARG A O 1
ATOM 711 N N . LEU A 1 100 ? 2.722 4.552 8.243 1.00 97.94 100 LEU A N 1
ATOM 712 C CA . LEU A 1 100 ? 1.452 3.834 8.267 1.00 97.94 100 LEU A CA 1
ATOM 713 C C . LEU A 1 100 ? 1.130 3.314 9.671 1.00 97.94 100 LEU A C 1
ATOM 715 O O . LEU A 1 100 ? 0.020 3.547 10.128 1.00 97.94 100 LEU A O 1
ATOM 719 N N . ALA A 1 101 ? 2.076 2.671 10.361 1.00 97.75 101 ALA A N 1
ATOM 720 C CA . ALA A 1 101 ? 1.875 2.161 11.719 1.00 97.75 101 ALA A CA 1
ATOM 721 C C . ALA A 1 101 ? 1.349 3.254 12.663 1.00 97.75 101 ALA A C 1
ATOM 723 O O . ALA A 1 101 ? 0.356 3.057 13.354 1.00 97.75 101 ALA A O 1
ATOM 724 N N . THR A 1 102 ? 1.943 4.450 12.592 1.00 97.56 102 THR A N 1
ATOM 725 C CA . THR A 1 102 ? 1.514 5.609 13.392 1.00 97.56 102 THR A CA 1
ATOM 726 C C . THR A 1 102 ? 0.095 6.067 13.032 1.00 97.56 102 THR A C 1
ATOM 728 O O . THR A 1 102 ? -0.678 6.466 13.898 1.00 97.56 102 THR A O 1
ATOM 731 N N . LEU A 1 103 ? -0.267 6.020 11.747 1.00 98.12 103 LEU A N 1
ATOM 732 C CA . LEU A 1 103 ? -1.596 6.412 11.273 1.00 98.12 103 LEU A CA 1
ATOM 733 C C . LEU A 1 103 ? -2.684 5.391 11.636 1.00 98.12 103 LEU A C 1
ATOM 735 O O . LEU A 1 103 ? -3.829 5.794 11.835 1.00 98.12 103 LEU A O 1
ATOM 739 N N . LEU A 1 104 ? -2.350 4.098 11.733 1.00 98.06 104 LEU A N 1
ATOM 740 C CA . LEU A 1 104 ? -3.307 3.047 12.098 1.00 98.06 104 LEU A CA 1
ATOM 741 C C . LEU A 1 104 ? -3.881 3.260 13.503 1.00 98.06 104 LEU A C 1
ATOM 743 O O . LEU A 1 104 ? -5.078 3.057 13.691 1.00 98.06 104 LEU A O 1
ATOM 747 N N . ASP A 1 105 ? -3.067 3.749 14.443 1.00 97.06 105 ASP A N 1
ATOM 748 C CA . ASP A 1 105 ? -3.498 4.075 15.812 1.00 97.06 105 ASP A CA 1
ATOM 749 C C . ASP A 1 105 ? -4.532 5.215 15.867 1.00 97.06 105 ASP A C 1
ATOM 751 O O . ASP A 1 105 ? -5.248 5.368 16.855 1.00 97.06 105 ASP A O 1
ATOM 755 N N . GLY A 1 106 ? -4.609 6.037 14.814 1.00 96.38 106 GLY A N 1
ATOM 756 C CA . GLY A 1 106 ? -5.544 7.158 14.702 1.00 96.38 106 GLY A CA 1
ATOM 757 C C . GLY A 1 106 ? -6.826 6.848 13.925 1.00 96.38 106 GLY A C 1
ATOM 758 O O . GLY A 1 106 ? -7.640 7.754 13.733 1.00 96.38 106 GLY A O 1
ATOM 759 N N . LEU A 1 107 ? -6.998 5.620 13.428 1.00 98.19 107 LEU A N 1
ATOM 760 C CA . LEU A 1 107 ? -8.210 5.212 12.719 1.00 98.19 107 LEU A CA 1
ATOM 761 C C . LEU A 1 107 ? -9.343 4.890 13.696 1.00 98.19 107 LEU A C 1
ATOM 763 O O . LEU A 1 107 ? -9.122 4.320 14.759 1.00 98.19 107 LEU A O 1
ATOM 767 N N . ASP A 1 108 ? -10.578 5.172 13.282 1.00 98.31 108 ASP A N 1
ATOM 768 C CA . ASP A 1 108 ? -11.780 4.866 14.066 1.00 98.31 108 ASP A CA 1
ATOM 769 C C . ASP A 1 108 ? -12.041 3.350 14.132 1.00 98.31 108 ASP A C 1
ATOM 771 O O . ASP A 1 108 ? -12.721 2.863 15.037 1.00 98.31 108 ASP A O 1
ATOM 775 N N . LEU A 1 109 ? -11.549 2.597 13.139 1.00 98.50 109 LEU A N 1
ATOM 776 C CA . LEU A 1 109 ? -11.700 1.147 13.073 1.00 98.50 109 LEU A CA 1
ATOM 777 C C . LEU A 1 109 ? -10.598 0.486 12.238 1.00 98.50 109 LEU A C 1
ATOM 779 O O . LEU A 1 109 ? -10.335 0.857 11.098 1.00 98.50 109 LEU A O 1
ATOM 783 N N . VAL A 1 110 ? -10.022 -0.586 12.767 1.00 98.38 110 VAL A N 1
ATOM 784 C CA . VAL A 1 110 ? -9.059 -1.444 12.070 1.00 98.38 110 VAL A CA 1
ATOM 785 C C . VAL A 1 110 ? -9.454 -2.887 12.343 1.00 98.38 110 VAL A C 1
ATOM 787 O O . VAL A 1 110 ? -9.539 -3.288 13.502 1.00 98.38 110 VAL A O 1
ATOM 790 N N . VAL A 1 111 ? -9.725 -3.651 11.289 1.00 98.44 111 VAL A N 1
ATOM 791 C CA . VAL A 1 111 ? -10.103 -5.067 11.368 1.00 98.44 111 VAL A CA 1
ATOM 792 C C . VAL A 1 111 ? -9.070 -5.896 10.619 1.00 98.44 111 VAL A C 1
ATOM 794 O O . VAL A 1 111 ? -8.828 -5.660 9.436 1.00 98.44 111 VAL A O 1
ATOM 797 N N . GLY A 1 112 ? -8.472 -6.863 11.301 1.00 97.81 112 GLY A N 1
ATOM 798 C CA . GLY A 1 112 ? -7.606 -7.875 10.714 1.00 97.81 112 GLY A CA 1
ATOM 799 C C . GLY A 1 112 ? -8.367 -9.154 10.406 1.00 97.81 112 GLY A C 1
ATOM 800 O O . GLY A 1 112 ? -9.249 -9.544 11.156 1.00 97.81 112 GLY A O 1
ATOM 801 N N . VAL A 1 113 ? -8.021 -9.817 9.307 1.00 97.94 113 VAL A N 1
ATOM 802 C CA . VAL A 1 113 ? -8.445 -11.190 9.011 1.00 97.94 113 VAL A CA 1
ATOM 803 C C . VAL A 1 113 ? -7.205 -11.959 8.584 1.00 97.94 113 VAL A C 1
ATOM 805 O O . VAL A 1 113 ? -6.790 -11.889 7.425 1.00 97.94 113 VAL A O 1
ATOM 808 N N . ASP A 1 114 ? -6.583 -12.653 9.532 1.00 96.75 114 ASP A N 1
ATOM 809 C CA . ASP A 1 114 ? -5.328 -13.375 9.316 1.00 96.75 114 ASP A CA 1
ATOM 810 C C . ASP A 1 114 ? -5.215 -14.572 10.279 1.00 96.75 114 ASP A C 1
ATOM 812 O O . ASP A 1 114 ? -5.954 -14.682 11.256 1.00 96.75 114 ASP A O 1
ATOM 816 N N . LEU A 1 115 ? -4.299 -15.495 9.992 1.00 95.81 115 LEU A N 1
ATOM 817 C CA . LEU A 1 115 ? -4.021 -16.664 10.830 1.00 95.81 115 LEU A CA 1
ATOM 818 C C . LEU A 1 115 ? -3.196 -16.305 12.072 1.00 95.81 115 LEU A C 1
ATOM 820 O O . LEU A 1 115 ? -3.178 -17.065 13.041 1.00 95.81 115 LEU A O 1
ATOM 824 N N . GLN A 1 116 ? -2.471 -15.185 12.026 1.00 91.81 116 GLN A N 1
ATOM 825 C CA . GLN A 1 116 ? -1.604 -14.703 13.098 1.00 91.81 116 GLN A CA 1
ATOM 826 C C . GLN A 1 116 ? -1.695 -13.182 13.231 1.00 91.81 116 GLN A C 1
ATOM 828 O O . GLN A 1 116 ? -1.947 -12.472 12.260 1.00 91.81 116 GLN A O 1
ATOM 833 N N . ILE A 1 117 ? -1.431 -12.677 14.437 1.00 96.38 117 ILE A N 1
ATOM 834 C CA . ILE A 1 117 ? -1.266 -11.239 14.665 1.00 96.38 117 ILE A CA 1
ATOM 835 C C . ILE A 1 117 ? 0.127 -10.838 14.163 1.00 96.38 117 ILE A C 1
ATOM 837 O O . ILE A 1 117 ? 1.133 -11.279 14.717 1.00 96.38 117 ILE A O 1
ATOM 841 N N . ASN A 1 118 ? 0.165 -10.027 13.105 1.00 96.12 118 ASN A N 1
ATOM 842 C CA . ASN A 1 118 ? 1.380 -9.470 12.502 1.00 96.12 118 ASN A CA 1
ATOM 843 C C . ASN A 1 118 ? 1.573 -7.985 12.885 1.00 96.12 118 ASN A C 1
ATOM 845 O O . ASN A 1 118 ? 0.777 -7.423 13.634 1.00 96.12 118 ASN A O 1
ATOM 849 N N . GLU A 1 119 ? 2.613 -7.336 12.361 1.00 97.56 119 GLU A N 1
ATOM 850 C CA . GLU A 1 119 ? 2.967 -5.939 12.650 1.00 97.56 119 GLU A CA 1
ATOM 851 C C . GLU A 1 119 ? 1.854 -4.947 12.292 1.00 97.56 119 GLU A C 1
ATOM 853 O O . GLU A 1 119 ? 1.683 -3.950 12.982 1.00 97.56 119 GLU A O 1
ATOM 858 N N . THR A 1 120 ? 1.058 -5.220 11.256 1.00 97.56 120 THR A N 1
ATOM 859 C CA . THR A 1 120 ? -0.118 -4.397 10.933 1.00 97.56 120 THR A CA 1
ATOM 860 C C . THR A 1 120 ? -1.257 -4.664 11.911 1.00 97.56 120 THR A C 1
ATOM 862 O O . THR A 1 120 ? -1.887 -3.730 12.404 1.00 97.56 120 THR A O 1
ATOM 865 N N . LEU A 1 121 ? -1.530 -5.937 12.207 1.00 97.44 121 LEU A N 1
ATOM 866 C CA . LEU A 1 121 ? -2.651 -6.322 13.068 1.00 97.44 121 LEU A CA 1
ATOM 867 C C . LEU A 1 121 ? -2.401 -6.058 14.555 1.00 97.44 121 LEU A C 1
ATOM 869 O O . LEU A 1 121 ? -3.348 -6.071 15.334 1.00 97.44 121 LEU A O 1
ATOM 873 N N . ALA A 1 122 ? -1.164 -5.748 14.947 1.00 96.88 122 ALA A N 1
ATOM 874 C CA . ALA A 1 122 ? -0.847 -5.216 16.269 1.00 96.88 122 ALA A CA 1
ATOM 875 C C . ALA A 1 122 ? -1.605 -3.908 16.584 1.00 96.88 122 ALA A C 1
ATOM 877 O O . ALA A 1 122 ? -1.826 -3.605 17.753 1.00 96.88 122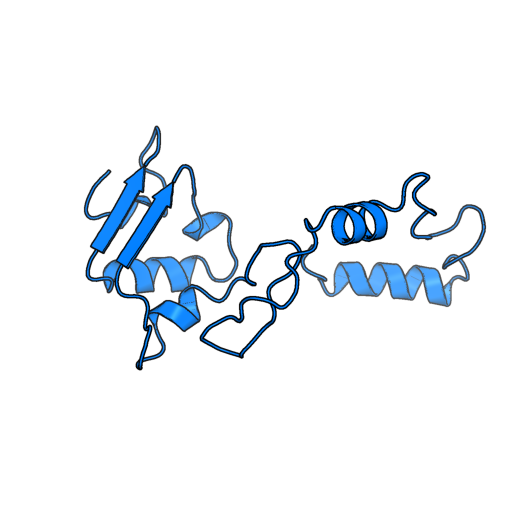 ALA A O 1
ATOM 878 N N . HIS A 1 123 ? -2.046 -3.180 15.550 1.00 97.31 123 HIS A N 1
ATOM 879 C CA . HIS A 1 123 ? -2.854 -1.959 15.643 1.00 97.31 123 HIS A CA 1
ATOM 880 C C . HIS A 1 123 ? -4.362 -2.212 15.435 1.00 97.31 123 HIS A C 1
ATOM 882 O O . HIS A 1 123 ? -5.152 -1.273 15.329 1.00 97.31 123 HIS A O 1
ATOM 888 N N . ALA A 1 124 ? -4.792 -3.472 15.295 1.00 97.56 124 ALA A N 1
ATOM 889 C CA . ALA A 1 124 ? -6.181 -3.792 14.994 1.00 97.56 124 ALA A CA 1
ATOM 890 C C . ALA A 1 124 ? -7.087 -3.682 16.228 1.00 97.56 124 ALA A C 1
ATOM 892 O O . ALA A 1 124 ? -6.741 -4.106 17.328 1.00 97.56 124 ALA A O 1
ATOM 893 N N . HIS A 1 125 ? -8.300 -3.177 16.014 1.00 98.12 125 HIS A N 1
ATOM 894 C CA . HIS A 1 125 ? -9.367 -3.177 17.014 1.00 98.12 125 HIS A CA 1
ATOM 895 C C . HIS A 1 125 ? -10.020 -4.563 17.132 1.00 98.12 125 HIS A C 1
ATOM 897 O O . HIS A 1 125 ? -10.474 -4.947 18.208 1.00 98.12 125 HIS A O 1
ATOM 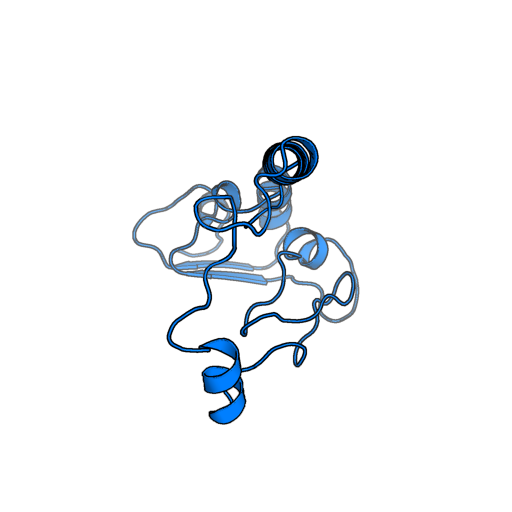903 N N . TYR A 1 126 ? -10.063 -5.310 16.021 1.00 97.62 126 TYR A N 1
ATOM 904 C CA . TYR A 1 126 ? -10.583 -6.676 15.938 1.00 97.62 126 TYR A CA 1
ATOM 905 C C . TYR A 1 126 ? -9.686 -7.528 15.036 1.00 97.62 126 TYR A C 1
ATOM 907 O O . TYR A 1 126 ? -9.220 -7.035 14.007 1.00 97.62 126 TYR A O 1
ATOM 915 N N . VAL A 1 127 ? -9.491 -8.795 15.403 1.00 93.69 127 VAL A N 1
ATOM 916 C CA . VAL A 1 127 ? -8.802 -9.838 14.622 1.00 93.69 127 VAL A CA 1
ATOM 917 C C . VAL A 1 127 ? -9.675 -11.086 14.597 1.00 93.69 127 VAL A C 1
ATOM 919 O O . VAL A 1 127 ? -10.280 -11.375 15.657 1.00 93.69 127 VAL A O 1
#

pLDDT: mean 90.29, std 9.92, range [40.84, 98.5]

Radius of gyration: 19.66 Å; chains: 1; bounding box: 42×33×47 Å

Foldseek 3Di:
DPCDPVNVVVVVVCVVVVQEPDVVGDDPDDDPDPVVVVCVVVVQQPWQVDADPPPRHIDGSNDYPPCLLVQCPPDDPNRAQEEEAEQDDCLPVPPPSVSVLVSLLRHPAYEYHHPDCDSSNVSHPYD

Secondary structure (DSSP, 8-state):
----HHHHHHHHHHHHTT-BTSTTSB-----SS-HHHHHHHTT---TTSSB-TTTTPBPBTTB--S-HHHHHHS-STT---EEEEES--HHHHSTTHHHHHHHHTT-SEEEEESSS--TTGGG-SB-